Protein AF-A0A552FIC4-F1 (afdb_monomer_lite)

Secondary structure (DSSP, 8-state):
--------PPPTTS----PPPGGGTT-----------HHHHHHHHHHHSS-PPTTTTT--TT---SS----PPPPPPPPPP----

pLDDT: mean 76.56, std 10.7, range [50.44, 93.88]

Foldseek 3Di:
DDDDDDDDDQDPVRDDDDDDDPVCPPHDDDDDDDDDPPVVVVVCVCPPPDDPDVCNVPDDDVDDPDDDDDDDDDDDDDDDDPPDD

Radius of gyration: 30.34 Å; chains: 1; bounding box: 87×18×62 Å

Organism: NCBI:txid2486251

Structure (mmCIF, N/CA/C/O backbone):
data_AF-A0A552FIC4-F1
#
_entry.id   AF-A0A552FIC4-F1
#
loop_
_atom_site.group_PDB
_atom_site.id
_atom_site.type_symbol
_atom_site.label_atom_id
_atom_site.label_alt_id
_atom_site.label_comp_id
_atom_site.label_asym_id
_atom_site.label_entity_id
_atom_site.label_seq_id
_atom_site.pdbx_PDB_ins_code
_atom_site.Cartn_x
_atom_site.Cartn_y
_atom_site.Cartn_z
_atom_site.occupancy
_atom_site.B_iso_or_equiv
_atom_site.auth_seq_id
_atom_site.auth_comp_id
_atom_site.auth_asym_id
_atom_site.auth_atom_id
_atom_site.pdbx_PDB_model_num
ATOM 1 N N . MET A 1 1 ? -1.342 2.896 -20.165 1.00 53.97 1 MET A N 1
ATOM 2 C CA . MET A 1 1 ? -0.738 3.025 -18.822 1.00 53.97 1 MET A CA 1
ATOM 3 C C . MET A 1 1 ? -0.775 1.652 -18.161 1.00 53.97 1 MET A C 1
ATOM 5 O O . MET A 1 1 ? -1.862 1.113 -18.004 1.00 53.97 1 MET A O 1
ATOM 9 N N . LYS A 1 2 ? 0.378 1.027 -17.896 1.00 59.31 2 LYS A N 1
ATOM 10 C CA . LYS A 1 2 ? 0.460 -0.253 -17.171 1.00 59.31 2 LYS A CA 1
ATOM 11 C C . LYS A 1 2 ? 1.168 0.013 -15.847 1.00 59.31 2 LYS A C 1
ATOM 13 O O . LYS A 1 2 ? 2.283 0.522 -15.860 1.00 59.31 2 LYS A O 1
ATOM 18 N N . THR A 1 3 ? 0.522 -0.312 -14.733 1.00 62.34 3 THR A N 1
ATOM 19 C CA . THR A 1 3 ? 1.095 -0.143 -13.393 1.00 62.34 3 THR A CA 1
ATOM 20 C C . THR A 1 3 ? 1.708 -1.461 -12.947 1.00 62.34 3 THR A C 1
ATOM 22 O O . THR A 1 3 ? 1.038 -2.491 -12.975 1.00 62.34 3 THR A O 1
ATOM 25 N N . ILE A 1 4 ? 2.977 -1.437 -12.541 1.00 66.38 4 ILE A N 1
ATOM 26 C CA . ILE A 1 4 ? 3.675 -2.599 -11.984 1.00 66.38 4 ILE A CA 1
ATOM 27 C C . ILE A 1 4 ? 3.877 -2.333 -10.491 1.00 66.38 4 ILE A C 1
ATOM 29 O O . ILE A 1 4 ? 4.562 -1.384 -10.117 1.00 66.38 4 ILE A O 1
ATOM 33 N N . SER A 1 5 ? 3.278 -3.162 -9.635 1.00 68.19 5 SER A N 1
ATOM 34 C CA . SER A 1 5 ? 3.446 -3.101 -8.179 1.00 68.19 5 SER A CA 1
ATOM 35 C C . SER A 1 5 ? 4.261 -4.302 -7.711 1.00 68.19 5 SER A C 1
ATOM 37 O O . SER A 1 5 ? 3.842 -5.443 -7.889 1.00 68.19 5 SER A O 1
ATOM 39 N N . PHE A 1 6 ? 5.421 -4.061 -7.109 1.00 71.56 6 PHE A N 1
ATOM 40 C CA . PHE A 1 6 ? 6.300 -5.109 -6.592 1.00 71.56 6 PHE A CA 1
ATOM 41 C C . PHE A 1 6 ? 6.931 -4.663 -5.271 1.00 71.56 6 PHE A C 1
ATOM 43 O O . PHE A 1 6 ? 7.154 -3.475 -5.044 1.00 71.56 6 PHE A O 1
ATOM 50 N N . LYS A 1 7 ? 7.198 -5.621 -4.379 1.00 73.31 7 LYS A N 1
ATOM 51 C CA . LYS A 1 7 ? 7.963 -5.387 -3.150 1.00 73.31 7 LYS A CA 1
ATOM 52 C C . LYS A 1 7 ? 9.416 -5.737 -3.426 1.00 73.31 7 LYS A C 1
ATOM 54 O O . LYS A 1 7 ? 9.702 -6.820 -3.924 1.00 73.31 7 LYS A O 1
ATOM 59 N N . THR A 1 8 ? 10.323 -4.839 -3.086 1.00 80.38 8 THR A N 1
ATOM 60 C CA . THR A 1 8 ? 11.761 -5.057 -3.235 1.00 80.38 8 THR A CA 1
ATOM 61 C C . THR A 1 8 ? 12.498 -4.415 -2.065 1.00 80.38 8 THR A C 1
ATOM 63 O O . THR A 1 8 ? 11.943 -3.570 -1.357 1.00 80.38 8 THR A O 1
ATOM 66 N N . ARG A 1 9 ? 13.730 -4.858 -1.829 1.00 83.38 9 ARG A N 1
ATOM 67 C CA . ARG A 1 9 ? 14.614 -4.321 -0.799 1.00 83.38 9 ARG A CA 1
ATOM 68 C C . ARG A 1 9 ? 15.630 -3.404 -1.475 1.00 83.38 9 ARG A C 1
ATOM 70 O O . ARG A 1 9 ? 16.233 -3.786 -2.471 1.00 83.38 9 ARG A O 1
ATOM 77 N N . VAL A 1 10 ? 15.815 -2.217 -0.908 1.00 85.00 10 VAL A N 1
ATOM 78 C CA . VAL A 1 10 ? 16.912 -1.317 -1.282 1.00 85.00 10 VAL A CA 1
ATOM 79 C C . VAL A 1 10 ? 18.229 -1.964 -0.849 1.00 85.00 10 VAL A C 1
ATOM 81 O O . VAL A 1 10 ? 18.313 -2.465 0.276 1.00 85.00 10 VAL A O 1
ATOM 84 N N . GLY A 1 11 ? 19.215 -2.000 -1.747 1.00 85.25 11 GLY A N 1
ATOM 85 C CA . GLY A 1 11 ? 20.538 -2.553 -1.460 1.00 85.25 11 GLY A CA 1
ATOM 86 C C . GLY A 1 11 ? 21.244 -1.808 -0.326 1.00 85.25 11 GLY A C 1
ATOM 87 O O . GLY A 1 11 ? 20.863 -0.697 0.042 1.00 85.25 11 GLY A O 1
ATOM 88 N N . GLU A 1 12 ? 22.287 -2.414 0.242 1.00 85.75 12 GLU A N 1
ATOM 89 C CA . GLU A 1 12 ? 23.106 -1.769 1.287 1.00 85.75 12 GLU A CA 1
ATOM 90 C C . GLU A 1 12 ? 23.797 -0.489 0.790 1.00 85.75 12 GLU A C 1
ATOM 92 O O . GLU A 1 12 ? 24.131 0.391 1.577 1.00 85.75 12 GLU A O 1
ATOM 97 N N . ASP A 1 13 ? 23.955 -0.367 -0.525 1.00 88.62 13 ASP A N 1
ATOM 98 C CA . ASP A 1 13 ? 24.471 0.799 -1.235 1.00 88.62 13 ASP A CA 1
ATOM 99 C C . ASP A 1 13 ? 23.430 1.919 -1.428 1.00 88.62 13 ASP A C 1
ATOM 101 O O . ASP A 1 13 ? 23.761 2.987 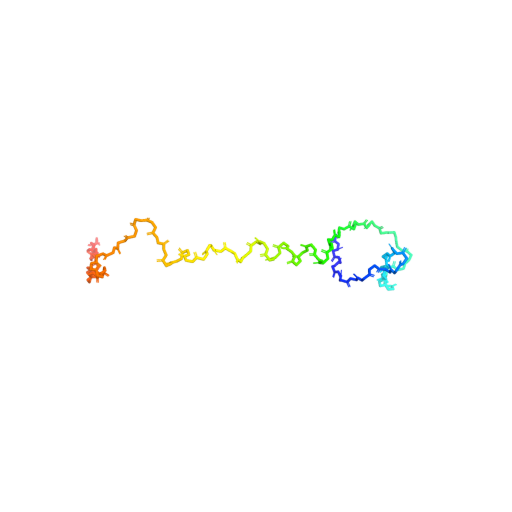-1.939 1.00 88.62 13 ASP A O 1
ATOM 105 N N . GLY A 1 14 ? 22.174 1.696 -1.026 1.00 84.06 14 GLY A N 1
ATOM 106 C CA . GLY A 1 14 ? 21.078 2.641 -1.225 1.00 84.06 14 GLY A CA 1
ATOM 107 C C . GLY A 1 14 ? 20.429 2.571 -2.612 1.00 84.06 14 GLY A C 1
ATOM 108 O O . GLY A 1 14 ? 19.586 3.417 -2.920 1.00 84.06 14 GLY A O 1
ATOM 109 N N . THR A 1 15 ? 20.768 1.578 -3.442 1.00 85.69 15 THR A N 1
ATOM 110 C CA . THR A 1 15 ? 20.251 1.471 -4.814 1.00 85.69 15 THR A CA 1
ATOM 111 C C . THR A 1 15 ? 19.008 0.579 -4.890 1.00 85.69 15 THR A C 1
ATOM 113 O O . THR A 1 15 ? 18.940 -0.505 -4.306 1.00 85.69 15 THR A O 1
ATOM 116 N N . LEU A 1 16 ? 18.005 1.021 -5.655 1.00 84.06 16 LEU A N 1
ATOM 117 C CA . LEU A 1 16 ? 16.819 0.236 -6.005 1.00 84.06 16 LEU A CA 1
ATOM 118 C C . LEU A 1 16 ? 16.986 -0.375 -7.402 1.00 84.06 16 LEU A C 1
ATOM 120 O O . LEU A 1 16 ? 16.942 0.341 -8.401 1.00 84.06 16 LEU A O 1
ATOM 124 N N . GLN A 1 17 ? 17.130 -1.697 -7.489 1.00 84.31 17 GLN A N 1
ATOM 125 C CA . GLN A 1 17 ? 17.244 -2.393 -8.772 1.00 84.31 17 GLN A CA 1
ATOM 126 C C . GLN A 1 17 ? 15.872 -2.870 -9.272 1.00 84.31 17 GLN A C 1
ATOM 128 O O . GLN A 1 17 ? 15.165 -3.604 -8.579 1.00 84.31 17 GLN A O 1
ATOM 133 N N . ILE A 1 18 ? 15.507 -2.470 -10.494 1.00 81.44 18 ILE A N 1
ATOM 134 C CA . ILE A 1 18 ? 14.258 -2.857 -11.166 1.00 81.44 18 ILE A CA 1
ATOM 135 C C . ILE A 1 18 ? 14.612 -3.641 -12.431 1.00 81.44 18 ILE A C 1
ATOM 137 O O . ILE A 1 18 ? 15.243 -3.110 -13.342 1.00 81.44 18 ILE A O 1
ATOM 141 N N . SER A 1 19 ? 14.207 -4.908 -12.499 1.00 81.75 19 SER A N 1
ATOM 142 C CA . SER A 1 19 ? 14.408 -5.748 -13.683 1.00 81.75 19 SER A CA 1
ATOM 143 C C . SER A 1 19 ? 13.150 -5.756 -14.542 1.00 81.75 19 SER A C 1
ATOM 145 O O . SER A 1 19 ? 12.100 -6.231 -14.113 1.00 81.75 19 SER A O 1
ATOM 147 N N . LEU A 1 20 ? 13.256 -5.231 -15.763 1.00 82.50 20 LEU A N 1
ATOM 148 C CA . LEU A 1 20 ? 12.164 -5.241 -16.732 1.00 82.50 20 LEU A CA 1
ATOM 149 C C . LEU A 1 20 ? 12.147 -6.558 -17.532 1.00 82.50 20 LEU A C 1
ATOM 151 O O . LEU A 1 20 ? 13.214 -7.113 -17.814 1.00 82.50 20 LEU A O 1
ATOM 155 N N . PRO A 1 21 ? 10.962 -7.062 -17.928 1.00 82.19 21 PRO A N 1
ATOM 156 C CA . PRO A 1 21 ? 10.848 -8.232 -18.793 1.00 82.19 21 PRO A CA 1
ATOM 157 C C . PRO A 1 21 ? 11.585 -8.058 -20.123 1.00 82.19 21 PRO A C 1
ATOM 159 O O . PRO A 1 21 ? 11.627 -6.969 -20.697 1.00 82.19 21 PRO A O 1
ATOM 162 N N . HIS A 1 22 ? 12.104 -9.162 -20.665 1.00 80.81 22 HIS A N 1
ATOM 163 C CA . HIS A 1 22 ? 12.830 -9.166 -21.941 1.00 80.81 22 HIS A CA 1
ATOM 164 C C . HIS A 1 22 ? 11.997 -8.710 -23.148 1.00 80.81 22 HIS A C 1
ATOM 166 O O . HIS A 1 22 ? 12.572 -8.326 -24.162 1.00 80.81 22 HIS A O 1
ATOM 172 N N . GLU A 1 23 ? 10.672 -8.725 -23.034 1.00 82.81 23 GLU A N 1
ATOM 173 C CA . GLU A 1 23 ? 9.733 -8.233 -24.046 1.00 82.81 23 GLU A CA 1
ATOM 174 C C . GLU A 1 23 ? 9.853 -6.720 -24.286 1.00 82.81 23 GLU A C 1
ATOM 176 O O . GLU A 1 23 ? 9.460 -6.239 -25.342 1.00 82.81 23 GLU A O 1
ATOM 181 N N . LEU A 1 24 ? 10.419 -5.972 -23.330 1.00 81.19 24 LEU A N 1
ATOM 182 C CA . LEU A 1 24 ? 10.550 -4.511 -23.377 1.00 81.19 24 LEU A CA 1
ATOM 183 C C . LEU A 1 24 ? 11.949 -4.038 -23.812 1.00 81.19 24 LEU A C 1
ATOM 185 O O . LEU A 1 24 ? 12.315 -2.883 -23.595 1.00 81.19 24 LEU A O 1
ATOM 189 N N . LYS A 1 25 ? 12.772 -4.920 -24.394 1.00 84.38 25 LYS A N 1
ATOM 190 C CA . LYS A 1 25 ? 14.106 -4.544 -24.894 1.00 84.38 25 LYS A CA 1
ATOM 191 C C . LYS A 1 25 ? 14.006 -3.460 -25.973 1.00 84.38 25 LYS A C 1
ATOM 193 O O . LYS A 1 25 ? 13.099 -3.486 -26.799 1.00 84.38 25 LYS A O 1
ATOM 198 N N . ASN A 1 26 ? 14.985 -2.551 -25.994 1.00 84.62 26 ASN A N 1
ATOM 199 C CA . ASN A 1 26 ? 15.120 -1.476 -26.990 1.00 84.62 26 ASN A CA 1
ATOM 200 C C . ASN A 1 26 ? 13.849 -0.627 -27.169 1.00 84.62 26 ASN A C 1
ATOM 202 O O . ASN A 1 26 ? 13.539 -0.203 -28.278 1.00 84.62 26 ASN A O 1
ATOM 206 N N . THR A 1 27 ? 13.098 -0.423 -26.087 1.00 85.44 27 THR A N 1
ATOM 207 C CA . THR A 1 27 ? 11.866 0.365 -26.093 1.00 85.4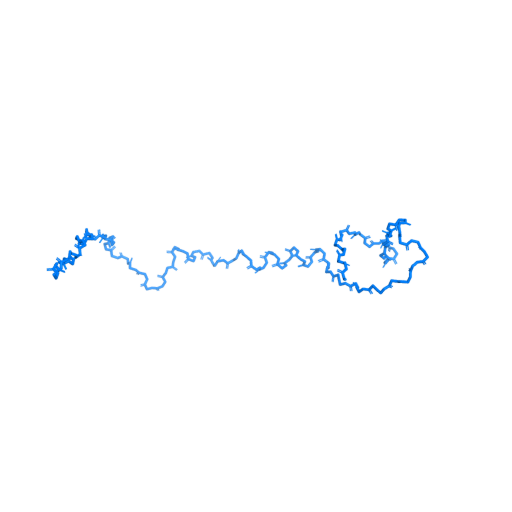4 27 THR A CA 1
ATOM 208 C C . THR A 1 27 ? 12.015 1.531 -25.125 1.00 85.44 27 THR A C 1
ATOM 210 O O . THR A 1 27 ? 12.439 1.330 -23.987 1.00 85.44 27 THR A O 1
ATOM 213 N N . ASP A 1 28 ? 11.650 2.732 -25.567 1.00 80.88 28 ASP A N 1
ATOM 214 C CA . ASP A 1 28 ? 11.601 3.910 -24.703 1.00 80.88 28 ASP A CA 1
ATOM 215 C C . ASP A 1 28 ? 10.390 3.813 -23.773 1.00 80.88 28 ASP A C 1
ATOM 217 O O . ASP A 1 28 ? 9.259 3.577 -24.208 1.00 80.88 28 ASP A O 1
ATOM 221 N N . LEU A 1 29 ? 10.630 3.969 -22.472 1.00 80.00 29 LEU A N 1
ATOM 222 C CA . LEU A 1 29 ? 9.616 3.820 -21.436 1.00 80.00 29 LEU A CA 1
ATOM 223 C C . LEU A 1 29 ? 9.607 5.055 -20.543 1.00 80.00 29 LEU A C 1
ATOM 225 O O . LEU A 1 29 ? 10.629 5.439 -19.980 1.00 80.00 29 LEU A O 1
ATOM 229 N N . GLU A 1 30 ? 8.427 5.636 -20.364 1.00 78.94 30 GLU A N 1
ATOM 230 C CA . GLU A 1 30 ? 8.184 6.628 -19.326 1.00 78.94 30 GLU A CA 1
ATOM 231 C C . GLU A 1 30 ? 7.851 5.904 -18.014 1.00 78.94 30 GLU A C 1
ATOM 233 O O . GLU A 1 30 ? 6.923 5.090 -17.957 1.00 78.94 30 GLU A O 1
ATOM 238 N N . VAL A 1 31 ? 8.631 6.165 -16.962 1.00 77.19 31 VAL A N 1
ATOM 239 C CA . VAL A 1 31 ? 8.512 5.479 -15.668 1.00 77.19 31 VAL A CA 1
ATOM 240 C C . VAL A 1 31 ? 8.259 6.497 -14.563 1.00 77.19 31 VAL A C 1
ATOM 242 O O . VAL A 1 31 ? 9.058 7.401 -14.340 1.00 77.19 31 VAL A O 1
ATOM 245 N N . THR A 1 32 ? 7.171 6.309 -13.817 1.00 78.00 32 THR A N 1
ATOM 246 C CA . THR A 1 32 ? 6.879 7.066 -12.594 1.00 78.00 32 THR A CA 1
ATOM 247 C C . THR A 1 32 ? 6.997 6.135 -11.393 1.00 78.00 32 THR A C 1
ATOM 249 O O . THR A 1 32 ? 6.267 5.148 -11.298 1.00 78.00 32 THR A O 1
ATOM 252 N N . LEU A 1 33 ? 7.915 6.437 -10.473 1.00 77.31 33 LEU A N 1
ATOM 253 C CA . LEU A 1 33 ? 8.137 5.654 -9.259 1.00 77.31 33 LEU A CA 1
ATOM 254 C C . LEU A 1 33 ? 7.500 6.356 -8.058 1.00 77.31 33 LEU A C 1
ATOM 256 O O . LEU A 1 33 ? 7.916 7.444 -7.672 1.00 77.31 33 LEU A O 1
ATOM 260 N N . VAL A 1 34 ? 6.526 5.698 -7.437 1.00 80.19 34 VAL A N 1
ATOM 261 C CA . VAL A 1 34 ? 5.950 6.102 -6.150 1.00 80.19 34 VAL A CA 1
ATOM 262 C C . VAL A 1 34 ? 6.272 4.997 -5.153 1.00 80.19 34 VAL A C 1
ATOM 264 O O . VAL A 1 34 ? 5.937 3.838 -5.396 1.00 80.19 34 VAL A O 1
ATOM 267 N N . TYR A 1 35 ? 6.949 5.329 -4.055 1.00 79.38 35 TYR A N 1
ATOM 268 C CA . TYR A 1 35 ? 7.366 4.353 -3.051 1.00 79.38 35 TYR A CA 1
ATOM 269 C C . TYR A 1 35 ? 6.954 4.789 -1.647 1.00 79.38 35 TYR A C 1
ATOM 271 O O . TYR A 1 35 ? 6.913 5.974 -1.329 1.00 79.38 35 TYR A O 1
ATOM 279 N N . GLN A 1 36 ? 6.686 3.801 -0.796 1.00 77.94 36 GLN A N 1
ATOM 280 C CA . GLN A 1 36 ? 6.424 3.991 0.624 1.00 77.94 36 GLN A CA 1
ATOM 281 C C . GLN A 1 36 ? 7.230 2.942 1.404 1.00 77.94 36 GLN A C 1
ATOM 283 O O . GLN A 1 36 ? 7.120 1.748 1.104 1.00 77.94 36 GLN A O 1
ATOM 288 N N . PRO A 1 37 ? 8.052 3.342 2.389 1.00 81.56 37 PRO A N 1
ATOM 289 C CA . PRO A 1 37 ? 8.726 2.402 3.277 1.00 81.56 37 PRO A CA 1
ATOM 290 C C . PRO A 1 37 ? 7.724 1.474 3.972 1.00 81.56 37 PRO A C 1
ATOM 292 O O . PRO A 1 37 ? 6.741 1.932 4.553 1.00 81.56 37 PRO A O 1
ATOM 295 N N . ILE A 1 38 ? 7.991 0.165 3.951 1.00 76.62 38 ILE A N 1
ATOM 296 C CA . ILE A 1 38 ? 7.094 -0.847 4.539 1.00 76.62 38 ILE A CA 1
ATOM 297 C C . ILE A 1 38 ? 6.890 -0.596 6.043 1.00 76.62 38 ILE A C 1
ATOM 299 O O . ILE A 1 38 ? 5.779 -0.739 6.539 1.00 76.62 38 ILE A O 1
ATOM 303 N N . SER A 1 39 ? 7.922 -0.117 6.744 1.00 75.06 39 SER A N 1
ATOM 304 C CA . SER A 1 39 ? 7.840 0.265 8.160 1.00 75.06 39 SER A CA 1
ATOM 305 C C . SER A 1 39 ? 6.849 1.401 8.436 1.00 75.06 39 SER A C 1
ATOM 307 O O . SER A 1 39 ? 6.259 1.446 9.513 1.00 75.06 39 SER A O 1
ATOM 309 N N . LEU A 1 40 ? 6.649 2.315 7.481 1.00 63.91 40 LEU A N 1
ATOM 310 C CA . LEU A 1 40 ? 5.664 3.391 7.600 1.00 63.91 40 LEU A CA 1
ATOM 311 C C . LEU A 1 40 ? 4.257 2.886 7.289 1.00 63.91 40 LEU A C 1
ATOM 313 O O . LEU A 1 40 ? 3.326 3.249 7.998 1.00 63.91 40 LEU A O 1
ATOM 317 N N . LYS A 1 41 ? 4.114 1.980 6.316 1.00 63.75 41 LYS A N 1
ATOM 318 C CA . LYS A 1 41 ? 2.825 1.357 5.999 1.00 63.75 41 LYS A CA 1
ATOM 319 C C . LYS A 1 41 ? 2.294 0.504 7.156 1.00 63.75 41 LYS A C 1
ATOM 321 O O . LYS A 1 41 ? 1.139 0.638 7.538 1.00 63.75 41 LYS A O 1
ATOM 326 N N . GLU A 1 42 ? 3.148 -0.310 7.774 1.00 62.16 42 GLU A N 1
ATOM 327 C CA . GLU A 1 42 ? 2.776 -1.087 8.966 1.00 62.16 42 GLU A CA 1
ATOM 328 C C . GLU A 1 42 ? 2.432 -0.188 10.163 1.00 62.16 42 GLU A C 1
ATOM 330 O O . GLU A 1 42 ? 1.606 -0.550 10.999 1.00 62.16 42 GLU A O 1
ATOM 335 N N . LYS A 1 43 ? 3.058 0.991 10.264 1.00 58.31 43 LYS A N 1
ATOM 336 C CA . LYS A 1 43 ? 2.739 1.978 11.299 1.00 58.31 43 LYS A CA 1
ATOM 337 C C . LYS A 1 43 ? 1.386 2.641 11.037 1.00 58.31 43 LYS A C 1
ATOM 339 O O . LYS A 1 43 ? 0.602 2.761 11.970 1.00 58.31 43 LYS A O 1
ATOM 344 N N . GLU A 1 44 ? 1.093 3.004 9.792 1.00 57.62 44 GLU A N 1
ATOM 345 C CA . GLU A 1 44 ? -0.194 3.578 9.382 1.00 57.62 44 GLU A CA 1
ATOM 346 C C . GLU A 1 44 ? -1.358 2.591 9.539 1.00 57.62 44 GLU A C 1
ATOM 348 O O . GLU A 1 44 ? -2.405 2.967 10.070 1.00 57.62 44 GLU A O 1
ATOM 353 N N . GLU A 1 45 ? -1.173 1.321 9.163 1.00 55.97 45 GLU A N 1
ATOM 354 C CA . GLU A 1 45 ? -2.171 0.257 9.367 1.00 55.97 45 GLU A CA 1
ATOM 355 C C . GLU A 1 45 ? -2.448 0.019 10.862 1.00 55.97 45 GLU A C 1
ATOM 357 O O . GLU A 1 45 ? -3.596 -0.183 11.260 1.00 55.97 45 GLU A O 1
ATOM 362 N N . LYS A 1 46 ? -1.426 0.138 11.722 1.00 54.25 46 LYS A N 1
ATOM 363 C CA . LYS A 1 46 ? -1.600 0.082 13.183 1.00 54.25 46 LYS A CA 1
ATOM 364 C C . LYS A 1 46 ? -2.324 1.302 13.756 1.00 54.25 46 LYS A C 1
ATOM 366 O O . LYS A 1 46 ? -3.030 1.159 14.750 1.00 54.25 46 LYS A O 1
ATOM 371 N N . THR A 1 47 ? -2.173 2.485 13.160 1.00 54.41 47 THR A N 1
ATOM 372 C CA . THR A 1 47 ? -2.792 3.719 13.678 1.00 54.41 47 THR A CA 1
ATOM 373 C C . THR A 1 47 ? -4.194 3.990 13.143 1.00 54.41 47 THR A C 1
ATOM 375 O O . THR A 1 47 ? -4.913 4.778 13.744 1.00 54.41 47 THR A O 1
ATOM 378 N N . THR A 1 48 ? -4.598 3.380 12.025 1.00 52.62 48 THR A N 1
ATOM 379 C CA . THR A 1 48 ? -5.868 3.726 11.356 1.00 52.62 48 THR A CA 1
ATOM 380 C C . THR A 1 48 ? -7.038 2.800 11.684 1.00 52.62 48 THR A C 1
ATOM 382 O O . THR A 1 48 ? -8.174 3.201 11.458 1.00 52.62 48 THR A O 1
ATOM 385 N N . PHE A 1 49 ? -6.806 1.613 12.263 1.00 50.44 49 PHE A N 1
ATOM 386 C CA . PHE A 1 49 ? -7.882 0.630 12.482 1.00 50.44 49 PHE A CA 1
ATOM 387 C C . PHE A 1 49 ? -8.070 0.096 13.912 1.00 50.44 49 PHE A C 1
ATOM 389 O O . PHE A 1 49 ? -8.988 -0.691 14.117 1.00 50.44 49 PHE A O 1
ATOM 396 N N . SER A 1 50 ? -7.255 0.473 14.907 1.00 58.16 50 SER A N 1
ATOM 397 C CA . SER A 1 50 ? -7.155 -0.359 16.125 1.00 58.16 50 SER A CA 1
ATOM 398 C C . SER A 1 50 ? -7.270 0.331 17.486 1.00 58.16 50 SER A C 1
ATOM 400 O O . SER A 1 50 ? -6.826 -0.261 18.468 1.00 58.16 50 SER A O 1
ATOM 402 N N . GLN A 1 51 ? -7.831 1.531 17.627 1.00 61.94 51 GLN A N 1
ATOM 403 C CA . GLN A 1 51 ? -7.942 2.116 18.973 1.00 61.94 51 GLN A CA 1
ATOM 404 C C . GLN A 1 51 ? -9.298 2.776 19.209 1.00 61.94 51 GLN A C 1
ATOM 406 O O . GLN A 1 51 ? -9.384 3.978 19.450 1.00 61.94 51 GLN A O 1
ATOM 411 N N . TRP A 1 52 ? -10.367 1.968 19.209 1.00 68.50 52 TRP A N 1
ATOM 412 C CA . TRP A 1 52 ? -11.441 2.257 20.160 1.00 68.50 52 TRP A CA 1
ATOM 413 C C . TRP A 1 52 ? -10.781 2.418 21.531 1.00 68.50 52 TRP A C 1
ATOM 415 O O . TRP A 1 52 ? -9.900 1.629 21.883 1.00 68.50 52 TRP A O 1
ATOM 425 N N . GLN A 1 53 ? -11.130 3.483 22.249 1.00 69.31 53 GLN A N 1
ATOM 426 C CA . GLN A 1 53 ? -10.656 3.654 23.619 1.00 69.31 53 GLN A CA 1
ATOM 427 C C . GLN A 1 53 ? -11.041 2.400 24.419 1.00 69.31 53 GLN A C 1
ATOM 429 O O . GLN A 1 53 ? -12.068 1.774 24.141 1.00 69.31 53 GLN A O 1
ATOM 434 N N . GLU A 1 54 ? -10.204 2.003 25.372 1.00 71.81 54 GLU A N 1
ATOM 435 C CA . GLU A 1 54 ? -10.558 0.922 26.291 1.00 71.81 54 GLU A CA 1
ATOM 436 C C . GLU A 1 54 ? -11.896 1.268 26.963 1.00 71.81 54 GLU A C 1
ATOM 438 O O . GLU A 1 54 ? -12.082 2.400 27.403 1.00 71.81 54 GLU A O 1
ATOM 443 N N . GLY A 1 55 ? -12.851 0.335 26.948 1.00 71.44 55 GLY A N 1
ATOM 444 C CA . GLY A 1 55 ? -14.196 0.573 27.474 1.00 71.44 55 GLY A CA 1
ATOM 445 C C . GLY A 1 55 ? -15.151 1.321 26.535 1.00 71.44 55 GLY A C 1
ATOM 446 O O . GLY A 1 55 ? -16.229 1.695 26.971 1.00 71.44 55 GLY A O 1
ATOM 447 N N . PHE A 1 56 ? -14.821 1.561 25.258 1.00 75.06 56 PHE A N 1
ATOM 448 C CA . PHE A 1 56 ? -15.700 2.323 24.350 1.00 75.06 56 PHE A CA 1
ATOM 449 C C . PHE A 1 56 ? -17.116 1.733 24.188 1.00 75.06 56 PHE A C 1
ATOM 451 O O . PHE A 1 56 ? -18.066 2.483 23.964 1.00 75.06 56 PHE A O 1
ATOM 458 N N . PHE A 1 57 ? -17.270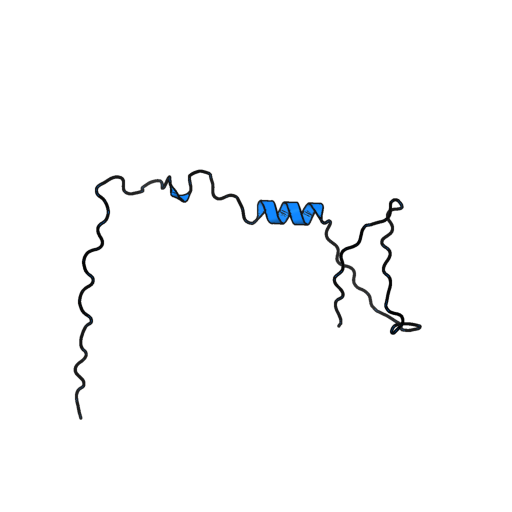 0.408 24.265 1.00 75.62 57 PHE A N 1
ATOM 459 C CA . PHE A 1 57 ? -18.581 -0.242 24.143 1.00 75.62 57 PHE A CA 1
ATOM 460 C C . PHE A 1 57 ? -19.237 -0.496 25.504 1.00 75.62 57 PHE A C 1
ATOM 462 O O . PHE A 1 57 ? -20.448 -0.700 25.577 1.00 75.62 57 PHE A O 1
ATOM 469 N N . GLU A 1 58 ? -18.436 -0.493 26.565 1.00 79.44 58 GLU A N 1
ATOM 470 C CA . GLU A 1 58 ? -18.820 -0.846 27.924 1.00 79.44 58 GLU A CA 1
ATOM 471 C C . GLU A 1 58 ? -19.170 0.391 28.768 1.00 79.44 58 GLU A C 1
ATOM 473 O O . GLU A 1 58 ? -20.083 0.336 29.590 1.00 79.44 58 GLU A O 1
ATOM 478 N N . GLU A 1 59 ? -18.491 1.516 28.539 1.00 75.25 59 GLU A N 1
ATOM 479 C CA . GLU A 1 59 ? -18.654 2.780 29.254 1.00 75.25 59 GLU A CA 1
ATOM 480 C C . GLU A 1 59 ? -19.272 3.840 28.335 1.00 75.25 59 GLU A C 1
ATOM 482 O O . GLU A 1 59 ? -18.604 4.518 27.552 1.00 75.25 59 GLU A O 1
ATOM 487 N N . VAL A 1 60 ? -20.588 4.012 28.453 1.00 76.88 60 VAL A N 1
ATOM 488 C CA . VAL A 1 60 ? -21.322 5.070 27.754 1.00 76.88 60 VAL A CA 1
ATOM 489 C C . VAL A 1 60 ? -21.715 6.134 28.770 1.00 76.88 60 VAL A C 1
ATOM 491 O O . VAL A 1 60 ? -22.578 5.907 29.616 1.00 76.88 60 VAL A O 1
ATOM 494 N N . ILE A 1 61 ? -21.102 7.318 28.691 1.00 77.62 61 ILE A N 1
ATOM 495 C CA . ILE A 1 61 ? -21.496 8.462 29.525 1.00 77.62 61 ILE A CA 1
ATOM 496 C C . ILE A 1 61 ? -22.959 8.804 29.216 1.00 77.62 61 ILE A C 1
ATOM 498 O O . ILE A 1 61 ? -23.301 9.124 28.078 1.00 77.62 61 ILE A O 1
ATOM 502 N N . GLY A 1 62 ? -23.821 8.739 30.233 1.00 79.94 62 GLY A N 1
ATOM 503 C CA . GLY A 1 62 ? -25.268 8.919 30.069 1.00 79.94 62 GLY A CA 1
ATOM 504 C C . GLY A 1 62 ? -26.004 7.670 29.570 1.00 79.94 62 GLY A C 1
ATOM 505 O O . GLY A 1 62 ? -27.165 7.772 29.172 1.00 79.94 62 GLY A O 1
ATOM 506 N N . GLY A 1 63 ? -25.347 6.507 29.583 1.00 80.06 63 GLY A N 1
ATOM 507 C CA . GLY A 1 63 ? -25.979 5.212 29.374 1.00 80.06 63 GLY A CA 1
ATOM 508 C C . GLY A 1 63 ? -27.027 4.915 30.448 1.00 80.06 63 GLY A C 1
ATOM 509 O O . GLY A 1 63 ? -26.960 5.400 31.576 1.00 80.06 63 GLY A O 1
ATOM 510 N N . TRP A 1 64 ? -28.034 4.132 30.079 1.00 82.56 64 TRP A N 1
ATOM 511 C CA . TRP A 1 64 ? -29.094 3.733 30.996 1.00 82.56 64 TRP A CA 1
ATOM 512 C C . TRP A 1 64 ? -28.600 2.632 31.947 1.00 82.56 64 TRP A C 1
ATOM 514 O O . TRP A 1 64 ? -28.293 1.531 31.499 1.00 82.56 64 TRP A O 1
ATOM 524 N N . GLU A 1 65 ? -28.560 2.918 33.252 1.00 82.25 65 GLU A N 1
ATOM 525 C CA . GLU A 1 65 ? -28.183 1.963 34.318 1.00 82.25 65 GLU A CA 1
ATOM 526 C C . GLU A 1 65 ? -29.396 1.315 35.021 1.00 82.25 65 GLU A C 1
ATOM 528 O O . GLU A 1 65 ? -29.247 0.610 36.018 1.00 82.25 65 GLU 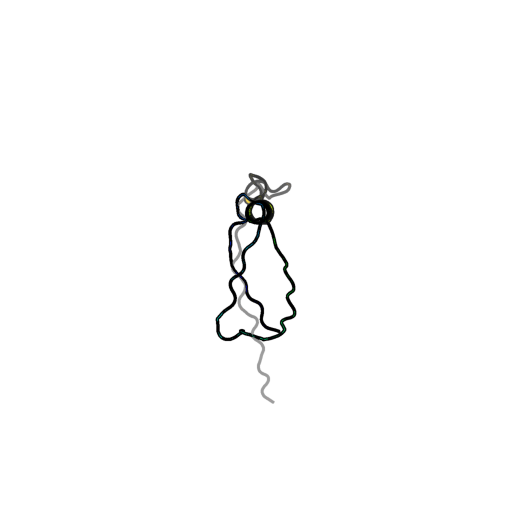A O 1
ATOM 533 N N . GLY A 1 66 ? -30.614 1.592 34.547 1.00 84.88 66 GLY A N 1
ATOM 534 C CA . GLY A 1 66 ? -31.850 1.084 35.143 1.00 84.88 66 GLY A CA 1
ATOM 535 C C . GLY A 1 66 ? -32.200 -0.341 34.702 1.00 84.88 66 GLY A C 1
ATOM 536 O O . GLY A 1 66 ? -31.345 -1.157 34.369 1.00 84.88 66 GLY A O 1
ATOM 537 N N . GLU A 1 67 ? -33.495 -0.653 34.684 1.00 88.88 67 GLU A N 1
ATOM 538 C CA . GLU A 1 67 ? -33.984 -1.963 34.243 1.00 88.88 67 GLU A CA 1
ATOM 539 C C . GLU A 1 67 ? -33.617 -2.254 32.779 1.00 88.88 67 GLU A C 1
ATOM 541 O O . GLU A 1 67 ? -33.509 -1.339 31.958 1.00 88.88 67 GLU A O 1
ATOM 546 N N . LEU A 1 68 ? -33.445 -3.537 32.441 1.00 85.81 68 LEU A N 1
ATOM 547 C CA . LEU A 1 68 ? -33.145 -3.955 31.072 1.00 85.81 68 LEU A CA 1
ATOM 548 C C . LEU A 1 68 ? -34.222 -3.442 30.113 1.00 85.81 68 LEU A C 1
ATOM 550 O O . LEU A 1 68 ? -35.412 -3.677 30.315 1.00 85.81 68 LEU A O 1
ATOM 554 N N . LEU A 1 69 ? -33.791 -2.783 29.038 1.00 86.00 69 LEU A N 1
ATOM 555 C CA . LEU A 1 69 ? -34.691 -2.338 27.983 1.00 86.00 69 LEU A CA 1
ATOM 556 C C . LEU A 1 69 ? -35.291 -3.566 27.288 1.00 86.00 69 LEU A C 1
ATOM 558 O O . LEU A 1 69 ? -34.617 -4.257 26.522 1.00 86.00 69 LEU A O 1
ATOM 562 N N . VAL A 1 70 ? -36.566 -3.843 27.560 1.00 89.06 70 VAL A N 1
ATOM 563 C CA . VAL A 1 70 ? -37.317 -4.902 26.885 1.00 89.06 70 VAL A CA 1
ATOM 564 C C . VAL A 1 70 ? -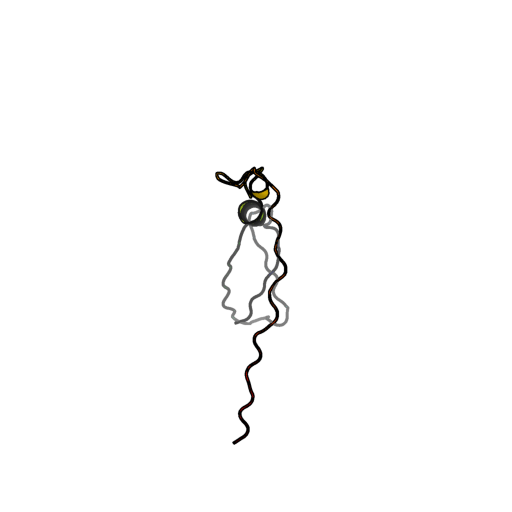37.931 -4.321 25.621 1.00 89.06 70 VAL A C 1
ATOM 566 O O . VAL A 1 70 ? -38.669 -3.338 25.654 1.00 89.06 70 VAL A O 1
ATOM 569 N N . ARG A 1 71 ? -37.624 -4.932 24.476 1.00 88.94 71 ARG A N 1
ATOM 570 C CA . ARG A 1 71 ? -38.310 -4.597 23.231 1.00 88.94 71 ARG A CA 1
ATOM 571 C C . ARG A 1 71 ? -39.696 -5.235 23.252 1.00 88.94 71 ARG A C 1
ATOM 573 O O . ARG A 1 71 ? -39.809 -6.455 23.154 1.00 88.94 71 ARG A O 1
ATOM 580 N N . GLU A 1 72 ? -40.726 -4.402 23.333 1.00 91.31 72 GLU A N 1
ATOM 581 C CA . GLU A 1 72 ? -42.115 -4.835 23.186 1.00 91.31 72 GLU A CA 1
ATOM 582 C C . GLU A 1 72 ? -42.362 -5.508 21.830 1.00 91.31 72 GLU A C 1
ATOM 584 O O . GLU A 1 72 ? -41.656 -5.266 20.839 1.00 91.31 72 GLU A O 1
ATOM 589 N N . LYS A 1 73 ? -43.391 -6.359 21.779 1.00 93.88 73 LYS A N 1
ATOM 590 C CA . LYS A 1 73 ? -43.803 -7.012 20.535 1.00 93.88 73 LYS A CA 1
ATOM 591 C C . LYS A 1 73 ? -44.136 -5.936 19.495 1.00 93.88 73 LYS A C 1
ATOM 593 O O . LYS A 1 73 ? -44.967 -5.065 19.733 1.00 93.88 73 LYS A O 1
ATOM 598 N N . GLN A 1 74 ? -43.492 -6.016 18.331 1.00 93.06 74 GLN A N 1
ATOM 599 C CA . GLN A 1 74 ? -43.809 -5.142 17.205 1.00 93.06 74 GLN A CA 1
ATOM 600 C C . GLN A 1 74 ? -45.279 -5.354 16.790 1.00 93.06 74 GLN A C 1
ATOM 602 O O . GLN A 1 74 ? -45.713 -6.510 16.749 1.00 93.06 74 GLN A O 1
ATOM 607 N N . PRO A 1 75 ? -46.046 -4.283 16.507 1.00 89.19 75 PRO A N 1
ATOM 608 C CA . PRO A 1 75 ? -47.420 -4.427 16.045 1.00 89.19 75 PRO A CA 1
ATOM 609 C C . PRO A 1 75 ? -47.475 -5.171 14.710 1.00 89.19 75 PRO A C 1
ATOM 611 O O . PRO A 1 75 ? -46.497 -5.204 13.955 1.00 89.19 75 PRO A O 1
ATOM 614 N N . ASP A 1 76 ? -48.638 -5.750 14.430 1.00 91.31 76 ASP A N 1
ATOM 615 C CA . ASP A 1 76 ? -48.920 -6.338 13.128 1.00 91.31 76 ASP A CA 1
ATOM 616 C C . ASP A 1 76 ? -48.875 -5.252 12.037 1.00 91.31 76 ASP A C 1
ATOM 618 O O . ASP A 1 76 ? -49.088 -4.064 12.298 1.00 91.31 76 ASP A O 1
ATOM 622 N N . TYR A 1 77 ? -48.545 -5.656 10.811 1.00 88.25 77 TYR A N 1
ATOM 623 C CA . TYR A 1 77 ? -48.505 -4.737 9.676 1.00 88.25 77 TYR A CA 1
ATOM 624 C C . TYR A 1 77 ? -49.901 -4.180 9.374 1.00 88.25 77 TYR A C 1
ATOM 626 O O . TYR A 1 77 ? -50.895 -4.896 9.459 1.00 88.25 77 TYR A O 1
ATOM 634 N N . GLU A 1 78 ? -49.966 -2.914 8.962 1.00 86.88 78 GLU A N 1
ATOM 635 C CA . GLU A 1 78 ? -51.204 -2.325 8.453 1.00 86.88 78 GLU A CA 1
ATOM 636 C C . GLU A 1 78 ? -51.606 -2.996 7.131 1.00 86.88 78 GLU A C 1
ATOM 638 O O . GLU A 1 78 ? -50.823 -3.053 6.177 1.00 86.88 78 GLU A O 1
ATOM 643 N N . GLU A 1 79 ? -52.844 -3.481 7.054 1.00 84.81 79 GLU A N 1
ATOM 644 C CA . GLU A 1 79 ? -53.424 -3.972 5.808 1.00 84.81 79 GLU A CA 1
ATOM 645 C C . GLU A 1 79 ? -53.963 -2.790 4.996 1.00 84.81 79 GLU A C 1
ATOM 647 O O . GLU A 1 79 ? -54.854 -2.062 5.436 1.00 84.81 79 GLU A O 1
ATOM 652 N N . ARG A 1 80 ? -53.444 -2.592 3.779 1.00 82.56 80 ARG A N 1
ATOM 653 C CA . ARG A 1 80 ? -54.087 -1.694 2.813 1.00 82.56 80 ARG A CA 1
ATOM 654 C C . ARG A 1 80 ? -55.216 -2.445 2.120 1.00 82.56 80 ARG A C 1
ATOM 656 O O . ARG A 1 80 ? -54.960 -3.462 1.478 1.00 82.56 80 ARG A O 1
ATOM 663 N N . ALA A 1 81 ? -56.439 -1.924 2.209 1.00 79.19 81 ALA A N 1
ATOM 664 C CA . ALA A 1 81 ? -57.544 -2.417 1.397 1.00 79.19 81 ALA A CA 1
ATOM 665 C C . ALA A 1 81 ? -57.190 -2.249 -0.089 1.00 79.19 81 ALA A C 1
ATOM 667 O O . ALA A 1 81 ? -56.817 -1.161 -0.530 1.00 79.19 81 ALA A O 1
ATOM 668 N N . ILE A 1 82 ? -57.277 -3.339 -0.849 1.00 74.50 82 ILE A N 1
ATOM 669 C CA . ILE A 1 82 ? -57.227 -3.290 -2.308 1.00 74.50 82 ILE A CA 1
ATOM 670 C C . ILE A 1 82 ? -58.638 -2.888 -2.739 1.00 74.50 82 ILE A C 1
ATOM 672 O O . ILE A 1 82 ? -59.554 -3.709 -2.712 1.00 74.50 82 ILE A O 1
ATOM 676 N N . GLU A 1 83 ? -58.838 -1.609 -3.041 1.00 70.12 83 GLU A N 1
ATOM 677 C CA . GLU A 1 83 ? -60.066 -1.143 -3.682 1.00 70.12 83 GLU A CA 1
ATOM 678 C C . GLU A 1 83 ? -60.053 -1.682 -5.121 1.00 70.12 83 GLU A C 1
ATOM 680 O O . GLU A 1 83 ? -59.204 -1.302 -5.926 1.00 70.12 83 GLU A O 1
ATOM 685 N N . ASN A 1 84 ? -60.910 -2.668 -5.402 1.00 67.69 84 ASN A N 1
ATOM 686 C CA . ASN A 1 84 ? -61.130 -3.157 -6.759 1.00 67.69 84 ASN A CA 1
ATOM 687 C C . ASN A 1 84 ? -62.094 -2.185 -7.450 1.00 67.69 84 ASN A C 1
ATOM 689 O O . ASN A 1 84 ? -63.258 -2.119 -7.054 1.00 67.69 84 ASN A O 1
ATOM 693 N N . ASP A 1 85 ? -61.572 -1.451 -8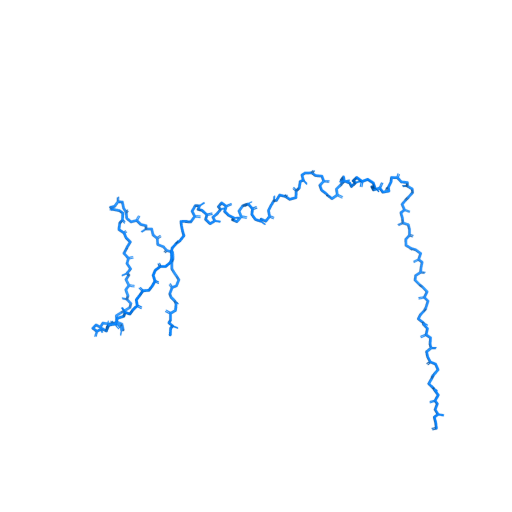.432 1.00 60.59 85 ASP A N 1
ATOM 694 C CA . ASP A 1 85 ? -62.309 -0.603 -9.383 1.00 60.59 85 ASP A CA 1
ATOM 695 C C . ASP A 1 85 ? -63.104 -1.468 -10.385 1.00 60.59 85 ASP A C 1
ATOM 697 O O . ASP A 1 85 ? -62.509 -2.433 -10.933 1.00 60.59 85 ASP A O 1
#

Sequence (85 aa):
MKTISFKTRVGEDGTLQISLPHELKNTDLEVTLVYQPISLKEKEEKTTFSQWQEGFFEEVIGGWEGELLVREKQPDYEERAIEND